Protein AF-A0A966WGZ2-F1 (afdb_monomer)

Nearest PDB structures (foldseek):
  5lph-assembly1_A  TM=3.372E-01  e=5.698E+00  Homo sapiens

Foldseek 3Di:
DDDDDDDDDDDDPPPPPPPPVPDDDDDDDDDDLQDDDVVVVPQSLCSLCVLQVHHSVLSVVLQVQQDFDDPVPGDDPVSVVSSLVSNCVRCVVVVDDSVSSCVSVVVRD

pLDDT: mean 83.46, std 15.21, range [41.69, 97.5]

Secondary structure (DSSP, 8-state):
--------------------TT--PPP-------PPPGGGTT--HHHHHHHHTS-HHHHHHHHTT--PPPTTT---HHHHHHHHHHHHHHHGGGT--HHHHHHHHHH--

Mean predicted aligned error: 11.98 Å

Structure (mmCIF, N/CA/C/O backbone):
data_AF-A0A966WGZ2-F1
#
_entry.id   AF-A0A966WGZ2-F1
#
loop_
_atom_site.group_PDB
_atom_site.id
_atom_site.type_symbol
_atom_site.label_atom_id
_atom_site.label_alt_id
_atom_site.label_comp_id
_atom_site.label_asym_id
_atom_site.label_entity_id
_atom_site.label_seq_id
_atom_site.pdbx_PDB_ins_code
_atom_site.Cartn_x
_atom_site.Cartn_y
_atom_site.Cartn_z
_atom_site.occupancy
_atom_site.B_iso_or_equiv
_atom_site.auth_seq_id
_atom_site.auth_comp_id
_atom_site.auth_asym_id
_atom_site.auth_atom_id
_atom_site.pdbx_PDB_model_num
ATOM 1 N N . MET A 1 1 ? -12.931 72.691 41.488 1.00 41.69 1 MET A N 1
ATOM 2 C CA . MET A 1 1 ? -11.694 71.889 41.362 1.00 41.69 1 MET A CA 1
ATOM 3 C C . MET A 1 1 ? -12.125 70.439 41.197 1.00 41.69 1 MET A C 1
ATOM 5 O O . MET A 1 1 ? -12.778 69.920 42.092 1.00 41.69 1 MET A O 1
ATOM 9 N N . ARG A 1 2 ? -11.978 69.874 39.991 1.00 41.69 2 ARG A N 1
ATOM 10 C CA . ARG A 1 2 ? -12.637 68.625 39.572 1.00 41.69 2 ARG A CA 1
ATOM 11 C C . ARG A 1 2 ? -11.801 67.392 39.929 1.00 41.69 2 ARG A C 1
ATOM 13 O O . ARG A 1 2 ? -10.604 67.348 39.677 1.00 41.69 2 ARG A O 1
ATOM 20 N N . LEU A 1 3 ? -12.517 66.439 40.511 1.00 46.66 3 LEU A N 1
ATOM 21 C CA . LEU A 1 3 ? -12.172 65.094 40.952 1.00 46.66 3 LEU A CA 1
ATOM 22 C C . LEU A 1 3 ? -11.734 64.201 39.775 1.00 46.66 3 LEU A C 1
ATOM 24 O O . LEU A 1 3 ? -12.468 64.125 38.795 1.00 46.66 3 LEU A O 1
ATOM 28 N N . PHE A 1 4 ? -10.617 63.479 39.895 1.00 45.31 4 PHE A N 1
ATOM 29 C CA . PHE A 1 4 ? -10.323 62.303 39.065 1.00 45.31 4 PHE A CA 1
ATOM 30 C C . PHE A 1 4 ? -9.585 61.251 39.902 1.00 45.31 4 PHE A C 1
ATOM 32 O O . PHE A 1 4 ? -8.370 61.293 40.059 1.00 45.31 4 PHE A O 1
ATOM 39 N N . PHE A 1 5 ? -10.352 60.316 40.465 1.00 49.81 5 PHE A N 1
ATOM 40 C CA . PHE A 1 5 ? -9.847 59.044 40.976 1.00 49.81 5 PHE A CA 1
ATOM 41 C C . PHE A 1 5 ? -9.956 58.026 39.836 1.00 49.81 5 PHE A C 1
ATOM 43 O O . PHE A 1 5 ? -11.053 57.575 39.511 1.00 49.81 5 PHE A O 1
ATOM 50 N N . THR A 1 6 ? -8.834 57.685 39.206 1.00 52.88 6 THR A N 1
ATOM 51 C CA . THR A 1 6 ? -8.778 56.629 38.188 1.00 52.88 6 THR A CA 1
ATOM 52 C C . THR A 1 6 ? -8.372 55.327 38.867 1.00 52.88 6 THR A C 1
ATOM 54 O O . THR A 1 6 ? -7.206 55.127 39.196 1.00 52.88 6 THR A O 1
ATOM 57 N N . VAL A 1 7 ? -9.342 54.444 39.105 1.00 52.94 7 VAL A N 1
ATOM 58 C CA . VAL A 1 7 ? -9.090 53.070 39.556 1.00 52.94 7 VAL A CA 1
ATOM 59 C C . VAL A 1 7 ? -8.767 52.219 38.328 1.00 52.94 7 VAL A C 1
ATOM 61 O O . VAL A 1 7 ? -9.614 52.000 37.466 1.00 52.94 7 VAL A O 1
ATOM 64 N N . MET A 1 8 ? -7.520 51.758 38.248 1.00 55.34 8 MET A N 1
ATOM 65 C CA . MET A 1 8 ? -7.039 50.816 37.241 1.00 55.34 8 MET A CA 1
ATOM 66 C C . MET A 1 8 ? -7.581 49.416 37.564 1.00 55.34 8 MET A C 1
ATOM 68 O O . MET A 1 8 ? -7.080 48.736 38.457 1.00 55.34 8 MET A O 1
ATOM 72 N N . PHE A 1 9 ? -8.635 48.997 36.862 1.00 52.81 9 PHE A N 1
ATOM 73 C CA . PHE A 1 9 ? -9.194 47.648 36.966 1.00 52.81 9 PHE A CA 1
ATOM 74 C C . PHE A 1 9 ? -8.305 46.669 36.182 1.00 52.81 9 PHE A C 1
ATOM 76 O O . PHE A 1 9 ? -8.340 46.618 34.953 1.00 52.81 9 PHE A O 1
ATOM 83 N N . LEU A 1 10 ? -7.478 45.904 36.896 1.00 54.41 10 LEU A N 1
ATOM 84 C CA . LEU A 1 10 ? -6.686 44.815 36.329 1.00 54.41 10 LEU A CA 1
ATOM 85 C C . LEU A 1 10 ? -7.613 43.605 36.110 1.00 54.41 10 LEU A C 1
ATOM 87 O O . LEU A 1 10 ? -7.942 42.885 37.051 1.00 54.41 10 LEU A O 1
ATOM 91 N N . ALA A 1 11 ? -8.079 43.396 34.879 1.00 57.47 11 ALA A N 1
ATOM 92 C CA . ALA A 1 11 ? -8.854 42.211 34.522 1.00 57.47 11 ALA A CA 1
ATOM 93 C C . ALA A 1 11 ? -7.922 40.990 34.433 1.00 57.47 11 ALA A C 1
ATOM 95 O O . ALA A 1 11 ? -7.269 40.757 33.416 1.00 57.47 11 ALA A O 1
ATOM 96 N N . ALA A 1 12 ? -7.848 40.206 35.508 1.00 58.94 12 ALA A N 1
ATOM 97 C CA . ALA A 1 12 ? -7.268 38.873 35.466 1.00 58.94 12 ALA A CA 1
ATOM 98 C C . ALA A 1 12 ? -8.199 37.962 34.647 1.00 58.94 12 ALA A C 1
ATOM 100 O O . ALA A 1 12 ? -9.216 37.481 35.146 1.00 58.94 12 ALA A O 1
ATOM 101 N N . PHE A 1 13 ? -7.868 37.730 33.376 1.00 58.03 13 PHE A N 1
ATOM 102 C CA . PHE A 1 13 ? -8.487 36.665 32.593 1.00 58.03 13 PHE A CA 1
ATOM 103 C C . PHE A 1 13 ? -8.024 35.320 33.160 1.00 58.03 13 PHE A C 1
ATOM 105 O O . PHE A 1 13 ? -6.980 34.792 32.785 1.00 58.03 13 PHE A O 1
ATOM 112 N N . SER A 1 14 ? -8.787 34.766 34.100 1.00 57.69 14 SER A N 1
ATOM 113 C CA . SER A 1 14 ? -8.632 33.372 34.500 1.00 57.69 14 SER A CA 1
ATOM 114 C C . SER A 1 14 ? -9.063 32.485 33.337 1.00 57.69 14 SER A C 1
ATOM 116 O O . SER A 1 14 ? -10.255 32.279 33.110 1.00 57.69 14 SER A O 1
ATOM 118 N N . THR A 1 15 ? -8.100 31.937 32.599 1.00 60.28 15 THR A N 1
ATOM 119 C CA . THR A 1 15 ? -8.326 30.821 31.682 1.00 60.28 15 THR A CA 1
ATOM 120 C C . THR A 1 15 ? -8.778 29.628 32.522 1.00 60.28 15 THR A C 1
ATOM 122 O O . THR A 1 15 ? -7.965 28.875 33.054 1.00 60.28 15 THR A O 1
ATOM 125 N N . HIS A 1 16 ? -10.089 29.471 32.707 1.00 58.66 16 HIS A N 1
ATOM 126 C CA . HIS A 1 16 ? -10.649 28.230 33.220 1.00 58.66 16 HIS A CA 1
ATOM 127 C C . HIS A 1 16 ? -10.339 27.147 32.187 1.00 58.66 16 HIS A C 1
ATOM 129 O O . HIS A 1 16 ? -11.033 27.010 31.178 1.00 58.66 16 HIS A O 1
ATOM 135 N N . ALA A 1 17 ? -9.271 26.385 32.425 1.00 61.25 17 ALA A N 1
ATOM 136 C CA . ALA A 1 17 ? -9.120 25.071 31.835 1.00 61.25 17 ALA A CA 1
ATOM 137 C C . ALA A 1 17 ? -10.404 24.309 32.176 1.00 61.25 17 ALA A C 1
ATOM 139 O O . ALA A 1 17 ? -10.666 24.031 33.346 1.00 61.25 17 ALA A O 1
ATOM 140 N N . GLN A 1 18 ? -11.257 24.077 31.177 1.00 61.09 18 GLN A N 1
ATOM 141 C CA . GLN A 1 18 ? -12.500 23.349 31.374 1.00 61.09 18 GLN A CA 1
ATOM 142 C C . GLN A 1 18 ? -12.165 21.979 31.957 1.00 61.09 18 GLN A C 1
ATOM 144 O O . GLN A 1 18 ? -11.647 21.098 31.268 1.00 61.09 18 GLN A O 1
ATOM 149 N N . ASN A 1 19 ? -12.434 21.828 33.250 1.00 61.03 19 ASN A N 1
ATOM 150 C CA . ASN A 1 19 ? -12.389 20.557 33.932 1.00 61.03 19 ASN A CA 1
ATOM 151 C C . ASN A 1 19 ? -13.446 19.681 33.252 1.00 61.03 19 ASN A C 1
ATOM 153 O O . ASN A 1 19 ? -14.641 19.934 33.398 1.00 61.03 19 ASN A O 1
ATOM 157 N N . ARG A 1 20 ? -13.024 18.709 32.432 1.00 66.69 20 ARG A N 1
ATOM 158 C CA . ARG A 1 20 ? -13.928 17.780 31.729 1.00 66.69 20 ARG A CA 1
ATOM 159 C C . ARG A 1 20 ? -14.504 16.742 32.708 1.00 66.69 20 ARG A C 1
ATOM 161 O O . ARG A 1 20 ? -14.453 15.537 32.455 1.00 66.69 20 ARG A O 1
ATOM 168 N N . SER A 1 21 ? -15.012 17.209 33.845 1.00 66.00 21 SER A N 1
ATOM 169 C CA . SER A 1 21 ? -15.707 16.429 34.863 1.00 66.00 21 SER A CA 1
ATOM 170 C C . SER A 1 21 ? -17.056 16.009 34.287 1.00 66.00 21 SER A C 1
ATOM 172 O O . SER A 1 21 ? -18.003 16.788 34.273 1.00 66.00 21 SER A O 1
ATOM 174 N N . GLY A 1 22 ? -17.114 14.803 33.728 1.00 71.94 22 GLY A N 1
ATOM 175 C CA . GLY A 1 22 ? -18.300 14.285 33.037 1.00 71.94 22 GLY A CA 1
ATOM 176 C C . GLY A 1 22 ? -17.992 13.310 31.900 1.00 71.94 22 GLY A C 1
ATOM 177 O O . GLY A 1 22 ? -18.909 12.718 31.342 1.00 71.94 22 GLY A O 1
ATOM 178 N N . LEU A 1 23 ? -16.717 13.109 31.547 1.00 79.00 23 LEU A N 1
ATOM 179 C CA . LEU A 1 23 ? -16.336 12.086 30.574 1.00 79.00 23 LEU A CA 1
ATOM 180 C C . LEU A 1 23 ? -16.337 10.693 31.214 1.00 79.00 23 LEU A C 1
ATOM 182 O O . LEU A 1 23 ? -15.378 10.304 31.883 1.00 79.00 23 LEU A O 1
ATOM 186 N N . THR A 1 24 ? -17.390 9.921 30.958 1.00 84.25 24 THR A N 1
ATOM 187 C CA . THR A 1 24 ? -17.417 8.486 31.256 1.00 84.25 24 THR A CA 1
ATOM 188 C C . THR A 1 24 ? -16.502 7.752 30.280 1.00 84.25 24 THR A C 1
ATOM 190 O O . THR A 1 24 ? -16.750 7.725 29.075 1.00 84.25 24 THR A O 1
ATOM 193 N N . ARG A 1 25 ? -15.422 7.155 30.790 1.00 85.69 25 ARG A N 1
ATOM 194 C CA . ARG A 1 25 ? -14.537 6.292 29.998 1.00 85.69 25 ARG A CA 1
ATOM 195 C C . ARG A 1 25 ? -15.088 4.872 30.011 1.00 85.69 25 ARG A C 1
ATOM 197 O O . ARG A 1 25 ? -15.196 4.272 31.075 1.00 85.69 25 ARG A O 1
ATOM 204 N N . ILE A 1 26 ? -15.413 4.347 28.836 1.00 90.25 26 ILE A N 1
ATOM 205 C CA . ILE A 1 26 ? -15.864 2.964 28.658 1.00 90.25 26 ILE A CA 1
ATOM 206 C C . ILE A 1 26 ? -14.673 2.152 28.133 1.00 90.25 26 ILE A C 1
ATOM 208 O O . ILE A 1 26 ? -14.067 2.571 27.143 1.00 90.25 26 ILE A O 1
ATOM 212 N N . PRO A 1 27 ? -14.298 1.026 28.767 1.00 88.94 27 PRO A N 1
ATOM 213 C CA . PRO A 1 27 ? -13.280 0.145 28.216 1.00 88.94 27 PRO A CA 1
ATOM 214 C C . PRO A 1 27 ? -13.806 -0.498 26.928 1.00 88.94 27 PRO A C 1
ATOM 216 O O . PRO A 1 27 ? -14.834 -1.171 26.935 1.00 88.94 27 PRO A O 1
ATOM 219 N N . VAL A 1 28 ? -13.095 -0.281 25.822 1.00 89.00 28 VAL A N 1
ATOM 220 C CA . VAL A 1 28 ? -13.375 -0.909 24.526 1.00 89.00 28 VAL A CA 1
ATOM 221 C C . VAL A 1 28 ? -12.225 -1.853 24.208 1.00 89.00 28 VAL A C 1
ATOM 223 O O . VAL A 1 28 ? -11.066 -1.439 24.210 1.00 89.00 28 VAL A O 1
ATOM 226 N N . VAL A 1 29 ? -12.549 -3.118 23.943 1.00 88.38 29 VAL A N 1
ATOM 227 C CA . VAL A 1 29 ? -11.597 -4.116 23.447 1.00 88.38 29 VAL A CA 1
ATOM 228 C C . VAL A 1 29 ? -11.844 -4.282 21.955 1.00 88.38 29 VAL A C 1
ATOM 230 O O . VAL A 1 29 ? -12.946 -4.643 21.549 1.00 88.38 29 VAL A O 1
ATOM 233 N N . PHE A 1 30 ? -10.821 -4.018 21.148 1.00 82.31 30 PHE A N 1
ATOM 234 C CA . PHE A 1 30 ? -10.815 -4.378 19.735 1.00 82.31 30 PHE A CA 1
ATOM 235 C C . PHE A 1 30 ? -10.163 -5.755 19.602 1.00 82.31 30 PHE A C 1
ATOM 237 O O . PHE A 1 30 ? -9.066 -5.971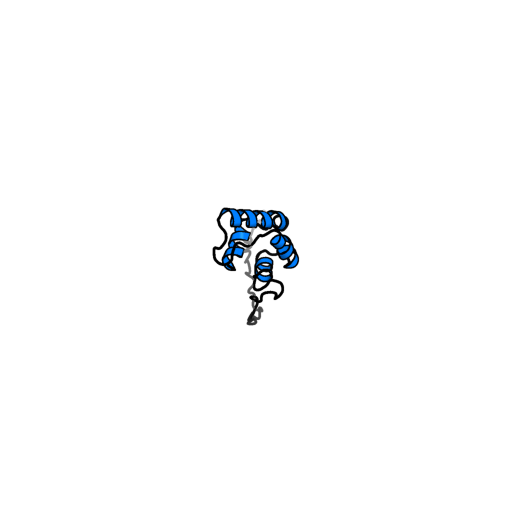 20.117 1.00 82.31 30 PHE A O 1
ATOM 244 N N . SER A 1 31 ? -10.839 -6.687 18.940 1.00 82.56 31 SER A N 1
ATOM 245 C CA . SER A 1 31 ? -10.301 -7.996 18.570 1.00 82.56 31 SER A CA 1
ATOM 246 C C . SER A 1 31 ? -10.423 -8.188 17.057 1.00 82.56 31 SER A C 1
ATOM 248 O O . SER A 1 31 ? -11.315 -7.616 16.430 1.00 82.56 31 SER A O 1
ATOM 250 N N . GLY A 1 32 ? -9.513 -8.971 16.471 1.00 78.62 32 GLY A N 1
ATOM 251 C CA . GLY A 1 32 ? -9.433 -9.160 15.019 1.00 78.62 32 GLY A CA 1
ATOM 252 C C . GLY A 1 32 ? -8.693 -8.026 14.305 1.00 78.62 32 GLY A C 1
ATOM 253 O O . GLY A 1 32 ? -7.808 -7.397 14.884 1.00 78.62 32 GLY A O 1
ATOM 254 N N . GLY A 1 33 ? -9.036 -7.780 13.040 1.00 77.81 33 GLY A N 1
ATOM 255 C CA . GLY A 1 33 ? -8.412 -6.752 12.199 1.00 77.81 33 GLY A CA 1
ATOM 256 C C . GLY A 1 33 ? -7.137 -7.217 11.494 1.00 77.81 33 GLY A C 1
ATOM 257 O O . GLY A 1 33 ? -6.400 -6.397 10.950 1.00 77.81 33 GLY A O 1
ATOM 258 N N . HIS A 1 34 ? -6.879 -8.524 11.509 1.00 81.94 34 HIS A N 1
ATOM 259 C CA . HIS A 1 34 ? -5.755 -9.178 10.833 1.00 81.94 34 HIS A CA 1
ATOM 260 C C . HIS A 1 34 ? -6.229 -10.229 9.823 1.00 81.94 34 HIS A C 1
ATOM 262 O O . HIS A 1 34 ? -5.440 -11.027 9.318 1.00 81.94 34 HIS A O 1
ATOM 268 N N . GLU A 1 35 ? -7.528 -10.256 9.538 1.00 87.50 35 GLU A N 1
ATOM 269 C CA . GLU A 1 35 ? -8.120 -11.185 8.598 1.00 87.50 35 GLU A CA 1
ATOM 270 C C . GLU A 1 35 ? -7.676 -10.834 7.175 1.00 87.50 35 GLU A C 1
ATOM 272 O O . GLU A 1 35 ? -7.631 -9.671 6.764 1.00 87.50 35 GLU A O 1
ATOM 277 N N . THR A 1 36 ? -7.351 -11.867 6.406 1.00 89.19 36 THR A N 1
ATOM 278 C CA . THR A 1 36 ? -7.120 -11.738 4.969 1.00 89.19 36 THR A CA 1
ATOM 279 C C . THR A 1 36 ? -8.368 -12.170 4.217 1.00 89.19 36 THR A C 1
ATOM 281 O O . THR A 1 36 ? -9.191 -12.940 4.7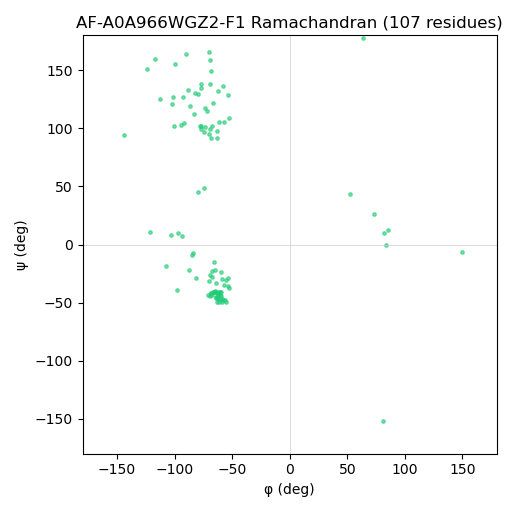17 1.00 89.19 36 THR A O 1
ATOM 284 N N . ASP A 1 37 ? -8.525 -11.657 3.003 1.00 89.06 37 ASP A N 1
ATOM 285 C CA . ASP A 1 37 ? -9.588 -12.109 2.119 1.00 89.06 37 ASP A CA 1
ATOM 286 C C . ASP A 1 37 ? -9.159 -13.429 1.454 1.00 89.06 37 ASP A C 1
ATOM 288 O O . ASP A 1 37 ? -8.072 -13.480 0.865 1.00 89.06 37 ASP A O 1
ATOM 292 N N . PRO A 1 38 ? -9.988 -14.489 1.477 1.00 90.81 38 PRO A N 1
ATOM 293 C CA . PRO A 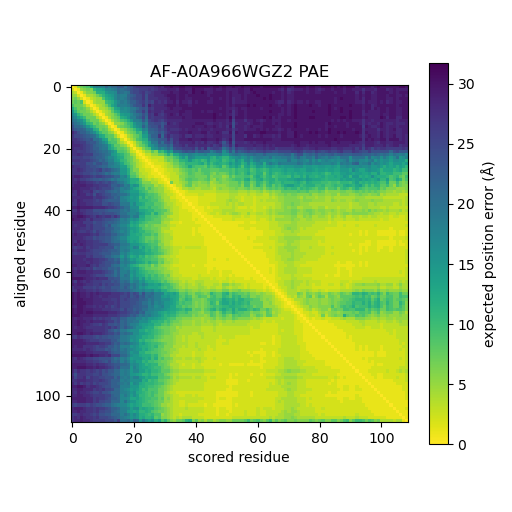1 38 ? -9.678 -15.743 0.791 1.00 90.81 38 PRO A CA 1
ATOM 294 C C . PRO A 1 38 ? -9.340 -15.565 -0.697 1.00 90.81 38 PRO A C 1
ATOM 296 O O . PRO A 1 38 ? -8.538 -16.323 -1.240 1.00 90.81 38 PRO A O 1
ATOM 299 N N . ARG A 1 39 ? -9.899 -14.535 -1.351 1.00 91.31 39 ARG A N 1
ATOM 300 C CA . ARG A 1 39 ? -9.623 -14.187 -2.757 1.00 91.31 39 ARG A CA 1
ATOM 301 C C . ARG A 1 39 ? -8.182 -13.747 -2.998 1.00 91.31 39 ARG A C 1
ATOM 303 O O . ARG A 1 39 ? -7.706 -13.803 -4.126 1.00 91.31 39 ARG A O 1
ATOM 310 N N . ASP A 1 40 ? -7.500 -13.291 -1.953 1.00 89.31 40 ASP A N 1
ATOM 311 C CA . ASP A 1 40 ? -6.125 -12.814 -2.025 1.00 89.31 40 ASP A CA 1
ATOM 312 C C . ASP A 1 40 ? -5.109 -13.929 -1.707 1.00 89.31 40 ASP A C 1
ATOM 314 O O . ASP A 1 40 ? -3.911 -1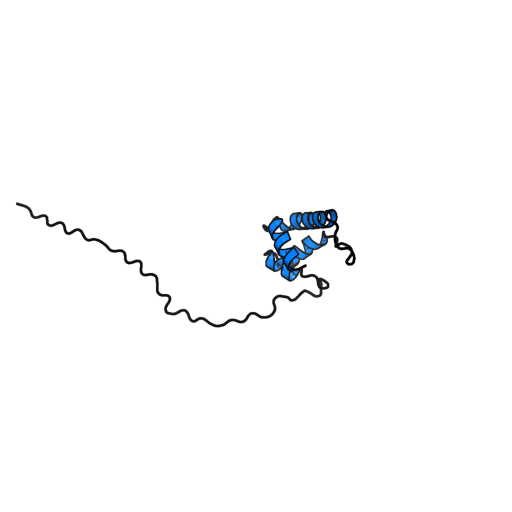3.660 -1.643 1.00 89.31 40 ASP A O 1
ATOM 318 N N . HIS A 1 41 ? -5.560 -15.184 -1.554 1.00 86.94 41 HIS A N 1
ATOM 319 C CA . HIS A 1 41 ? -4.717 -16.377 -1.382 1.00 86.94 41 HIS A CA 1
ATOM 320 C C . HIS A 1 41 ? -3.687 -16.243 -0.245 1.00 86.94 41 HIS A C 1
ATOM 322 O O . HIS A 1 41 ? -2.517 -16.585 -0.397 1.00 86.94 41 HIS A O 1
ATOM 328 N N . GLY A 1 42 ? -4.122 -15.695 0.894 1.00 85.75 42 GLY A 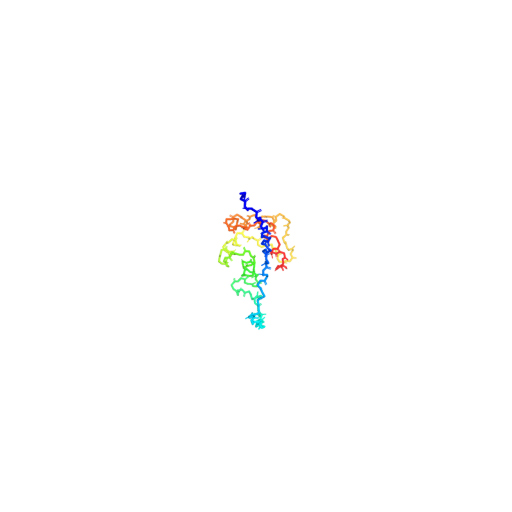N 1
ATOM 329 C CA . GLY A 1 42 ? -3.273 -15.459 2.066 1.00 85.75 42 GLY A CA 1
ATOM 330 C C . GLY A 1 42 ? -2.460 -14.164 2.012 1.00 85.75 42 GLY A C 1
ATOM 331 O O . GLY A 1 42 ? -1.756 -13.845 2.966 1.00 85.75 42 GLY A O 1
ATOM 332 N N . ARG A 1 43 ? -2.561 -13.374 0.935 1.00 86.44 43 ARG A N 1
ATOM 333 C CA . ARG A 1 43 ? -1.887 -12.075 0.847 1.00 86.44 43 ARG A CA 1
ATOM 334 C C . ARG A 1 43 ? -2.641 -11.011 1.664 1.00 86.44 43 ARG A C 1
ATOM 336 O O . ARG A 1 43 ? -3.865 -10.914 1.553 1.00 86.44 43 ARG A O 1
ATOM 343 N N . PRO A 1 44 ? -1.941 -10.136 2.409 1.00 91.44 44 PRO A N 1
ATOM 344 C CA . PRO A 1 44 ? -2.550 -9.142 3.300 1.00 91.44 44 PRO A CA 1
ATOM 345 C C . PRO A 1 44 ? -3.068 -7.889 2.563 1.00 91.44 44 PRO A C 1
ATOM 347 O O . PRO A 1 44 ? -2.839 -6.759 2.982 1.00 91.44 44 PRO A O 1
ATOM 350 N N . VAL A 1 45 ? -3.775 -8.066 1.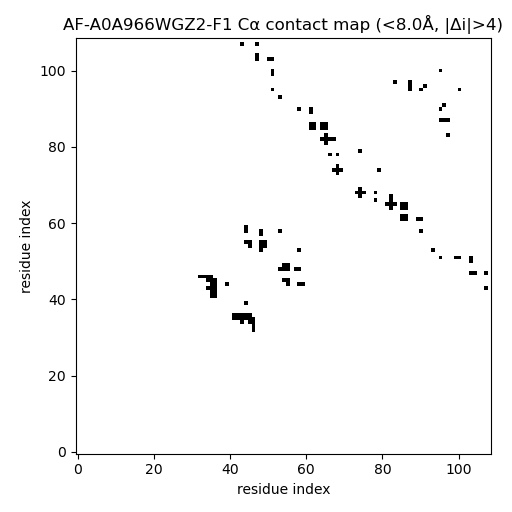442 1.00 93.06 45 VAL A N 1
ATOM 351 C CA . VAL A 1 45 ? -4.277 -6.978 0.575 1.00 93.06 45 VAL A CA 1
ATOM 352 C C . VAL A 1 45 ? -5.195 -6.024 1.339 1.00 93.06 45 VAL A C 1
ATOM 354 O O . VAL A 1 45 ? -4.987 -4.816 1.280 1.00 93.06 45 VAL A O 1
ATOM 357 N N . VAL A 1 46 ? -6.184 -6.548 2.072 1.00 94.12 46 VAL A N 1
ATOM 358 C CA . VAL A 1 46 ? -7.130 -5.735 2.863 1.00 94.12 46 VAL A CA 1
ATOM 359 C C . VAL A 1 46 ? -6.406 -4.932 3.948 1.00 94.12 46 VAL A C 1
ATOM 361 O O . VAL A 1 46 ? -6.699 -3.753 4.139 1.00 94.12 46 VAL A O 1
ATOM 364 N N . LEU A 1 47 ? -5.420 -5.543 4.609 1.00 94.00 47 LEU A N 1
ATOM 365 C CA . LEU A 1 47 ? -4.662 -4.919 5.694 1.00 94.00 47 LEU A CA 1
ATOM 366 C C . LEU A 1 47 ? -3.755 -3.796 5.182 1.00 94.00 47 LEU A C 1
ATOM 368 O O . LEU A 1 47 ? -3.732 -2.699 5.745 1.00 94.00 47 LEU A O 1
ATOM 372 N N . ILE A 1 48 ? -3.054 -4.043 4.071 1.00 94.75 48 ILE A N 1
ATOM 373 C CA . ILE A 1 48 ? -2.225 -3.032 3.412 1.00 94.75 48 ILE A CA 1
ATOM 374 C C . ILE A 1 48 ? -3.103 -1.888 2.894 1.00 94.75 48 ILE A C 1
ATOM 376 O O . ILE A 1 48 ? -2.778 -0.727 3.127 1.00 94.75 48 ILE A O 1
ATOM 380 N N . ALA A 1 49 ? -4.233 -2.187 2.245 1.00 95.44 49 ALA A N 1
ATOM 381 C CA . ALA A 1 49 ? -5.153 -1.169 1.741 1.00 95.44 49 ALA A CA 1
ATOM 382 C C . ALA A 1 49 ? -5.661 -0.249 2.865 1.00 95.44 49 ALA A C 1
ATOM 384 O O . ALA A 1 49 ? -5.554 0.974 2.752 1.00 95.44 49 ALA A O 1
ATOM 385 N N . GLY A 1 50 ? -6.112 -0.832 3.983 1.00 94.38 50 GLY A N 1
ATOM 386 C CA . GLY A 1 50 ? -6.547 -0.083 5.163 1.00 94.38 50 GLY A CA 1
ATOM 387 C C . GLY A 1 50 ? -5.435 0.788 5.754 1.00 94.38 50 GLY A C 1
ATOM 388 O O . GLY A 1 50 ? -5.654 1.966 6.031 1.00 94.38 50 GLY A O 1
ATOM 389 N N . ALA A 1 51 ? -4.215 0.258 5.868 1.00 94.69 51 ALA A N 1
ATOM 390 C CA . ALA A 1 51 ? -3.063 1.011 6.365 1.00 94.69 51 ALA A CA 1
ATOM 391 C C . ALA A 1 51 ? -2.606 2.139 5.416 1.00 94.69 51 ALA A C 1
ATOM 393 O O . ALA A 1 51 ? -2.048 3.144 5.870 1.00 94.69 51 ALA A O 1
ATOM 394 N N . LEU A 1 52 ? -2.842 1.996 4.111 1.00 96.38 52 LEU A N 1
ATOM 395 C CA . LEU A 1 52 ? -2.590 3.028 3.101 1.00 96.38 52 LEU A CA 1
ATOM 396 C C . LEU A 1 52 ? -3.747 4.028 2.948 1.00 96.38 52 LEU A C 1
ATOM 398 O O . LEU A 1 52 ? -3.572 5.034 2.266 1.00 96.38 52 LEU A O 1
ATOM 402 N N . GLY A 1 53 ? -4.902 3.783 3.573 1.00 95.75 53 GLY A N 1
ATOM 403 C CA . GLY A 1 53 ? -6.076 4.652 3.469 1.00 95.75 53 GLY A CA 1
ATOM 404 C C . GLY A 1 53 ? -6.802 4.567 2.121 1.00 95.75 53 GLY A C 1
ATOM 405 O O . GLY A 1 53 ? -7.455 5.526 1.718 1.00 95.75 53 GLY A O 1
ATOM 406 N N . VAL A 1 54 ? -6.695 3.437 1.414 1.00 97.12 54 VAL A N 1
ATOM 407 C CA . VAL A 1 54 ? -7.392 3.178 0.140 1.00 97.12 54 VAL A CA 1
ATOM 408 C C . VAL A 1 54 ? -8.353 1.998 0.280 1.00 97.12 54 VAL A C 1
ATOM 410 O O . VAL A 1 54 ? -8.201 1.169 1.176 1.00 97.12 54 VAL A O 1
ATOM 413 N N . SER A 1 55 ? -9.347 1.884 -0.609 1.00 95.81 55 SER A N 1
ATOM 414 C CA . SER A 1 55 ? -10.214 0.701 -0.597 1.00 95.81 55 SER A CA 1
ATOM 415 C C . SER A 1 55 ? -9.442 -0.559 -1.024 1.00 95.81 55 SER A C 1
ATOM 41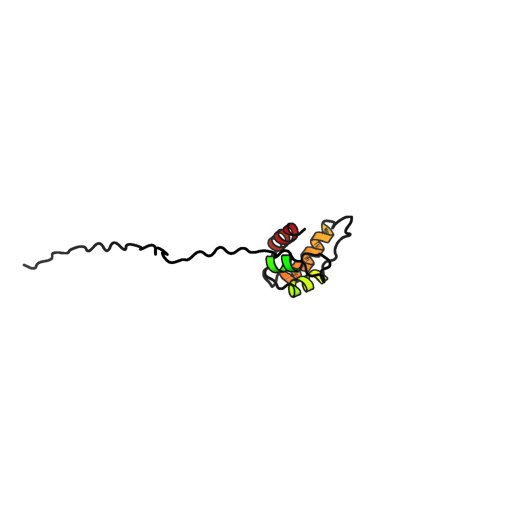7 O O . SER A 1 55 ? -8.530 -0.468 -1.860 1.00 95.81 55 SER A O 1
ATOM 419 N N . PRO A 1 56 ? -9.812 -1.750 -0.512 1.00 95.19 56 PRO A N 1
ATOM 420 C CA . PRO A 1 56 ? -9.214 -3.013 -0.940 1.00 95.19 56 PRO A CA 1
ATOM 421 C C . PRO A 1 56 ? -9.265 -3.221 -2.455 1.00 95.19 56 PRO A C 1
ATOM 423 O O . PRO A 1 56 ? -8.324 -3.740 -3.039 1.00 95.19 56 PRO A O 1
ATOM 426 N N . GLU A 1 57 ? -10.330 -2.775 -3.114 1.00 95.69 57 GLU A N 1
ATOM 427 C CA . GLU A 1 57 ? -10.549 -2.901 -4.554 1.00 95.69 57 GLU A CA 1
ATOM 428 C C . GLU A 1 57 ? -9.561 -2.042 -5.347 1.00 95.69 57 GLU A C 1
ATOM 430 O O . GLU A 1 57 ? -9.000 -2.516 -6.333 1.00 95.69 57 GLU A O 1
ATOM 435 N N . VAL A 1 58 ? -9.293 -0.814 -4.887 1.00 96.12 58 VAL A N 1
ATOM 436 C CA . VAL A 1 58 ? -8.282 0.073 -5.484 1.00 96.12 58 VAL A CA 1
ATOM 437 C C . VAL A 1 58 ? -6.890 -0.531 -5.333 1.00 96.12 58 VAL A C 1
ATOM 439 O O . VAL A 1 58 ? -6.127 -0.574 -6.299 1.00 96.12 58 VAL A O 1
ATOM 442 N N . PHE A 1 59 ? -6.557 -1.028 -4.139 1.00 95.56 59 PHE A N 1
ATOM 443 C CA . PHE A 1 59 ? -5.260 -1.659 -3.915 1.00 95.56 59 PHE A CA 1
ATOM 444 C C . PHE A 1 59 ? -5.114 -2.949 -4.727 1.00 95.56 59 PHE A C 1
ATOM 446 O O . PHE A 1 59 ? -4.066 -3.182 -5.320 1.00 95.56 59 PHE A O 1
ATOM 453 N N . ARG A 1 60 ? -6.168 -3.765 -4.818 1.00 94.62 60 ARG A N 1
ATOM 454 C CA . ARG A 1 60 ? -6.182 -5.006 -5.599 1.00 94.62 60 ARG A CA 1
ATOM 455 C C . ARG A 1 60 ? -6.008 -4.736 -7.090 1.00 94.62 60 ARG A C 1
ATOM 457 O O . ARG A 1 60 ? -5.254 -5.459 -7.731 1.00 94.62 60 ARG A O 1
ATOM 464 N N . ASP A 1 61 ? -6.640 -3.693 -7.627 1.00 94.38 61 ASP A N 1
ATOM 465 C CA . ASP A 1 61 ? -6.425 -3.261 -9.013 1.00 94.38 61 ASP A CA 1
ATOM 466 C C . ASP A 1 61 ? -4.974 -2.823 -9.254 1.00 94.38 61 ASP A C 1
ATOM 468 O O . ASP A 1 61 ? -4.336 -3.298 -10.191 1.00 94.38 61 ASP A O 1
ATOM 472 N N . ALA A 1 62 ? -4.408 -2.007 -8.358 1.00 93.88 62 ALA A N 1
ATOM 473 C CA . ALA A 1 62 ? -2.996 -1.632 -8.424 1.00 93.88 62 ALA A CA 1
ATOM 474 C C . ALA A 1 62 ? -2.071 -2.859 -8.347 1.00 93.88 62 ALA A C 1
ATOM 476 O O . ALA A 1 62 ? -1.094 -2.958 -9.092 1.00 93.88 62 ALA A O 1
ATOM 477 N N . PHE A 1 63 ? -2.405 -3.823 -7.487 1.00 90.88 63 PHE A N 1
ATOM 478 C CA . PHE A 1 63 ? -1.616 -5.031 -7.285 1.00 90.88 63 PHE A CA 1
ATOM 479 C C . PHE A 1 63 ? -1.614 -5.960 -8.504 1.00 90.88 63 PHE A C 1
ATOM 481 O O . PHE A 1 63 ? -0.671 -6.722 -8.672 1.00 90.88 63 PHE A O 1
ATOM 488 N N . ARG A 1 64 ? -2.600 -5.888 -9.409 1.00 89.94 64 ARG A N 1
ATOM 489 C CA . ARG A 1 64 ? -2.591 -6.693 -10.648 1.00 89.94 64 ARG A CA 1
ATOM 490 C C . ARG A 1 64 ? -1.375 -6.424 -11.539 1.00 89.94 64 ARG A C 1
ATOM 492 O O . ARG A 1 64 ? -1.024 -7.284 -12.335 1.00 89.94 64 ARG A O 1
ATOM 499 N N . GLY A 1 65 ? -0.750 -5.249 -11.422 1.00 85.00 65 GLY A N 1
ATOM 500 C CA . GLY A 1 65 ? 0.479 -4.911 -12.149 1.00 85.00 65 GLY A CA 1
ATOM 501 C C . GLY A 1 65 ? 1.768 -5.401 -11.480 1.00 85.00 65 GLY A C 1
ATOM 502 O O . GLY A 1 65 ? 2.841 -5.268 -12.065 1.00 85.00 65 GLY A O 1
ATOM 503 N N . VAL A 1 66 ? 1.681 -5.937 -10.260 1.00 89.50 66 VAL A N 1
ATOM 504 C CA . VAL A 1 66 ? 2.816 -6.515 -9.537 1.00 89.50 66 VAL A CA 1
ATOM 505 C C . VAL A 1 66 ? 3.021 -7.940 -10.024 1.00 89.50 66 VAL A C 1
ATOM 507 O O . VAL A 1 66 ? 2.089 -8.739 -10.020 1.00 89.50 66 VAL A O 1
ATOM 510 N N . HIS A 1 67 ? 4.259 -8.268 -10.375 1.00 85.62 67 HIS A N 1
ATOM 511 C CA . HIS A 1 67 ? 4.678 -9.631 -10.666 1.00 85.62 67 HIS A CA 1
ATOM 512 C C . HIS A 1 67 ? 5.403 -10.166 -9.431 1.00 85.62 67 HIS A C 1
ATOM 514 O O . HIS A 1 67 ? 6.543 -9.761 -9.175 1.00 85.62 67 HIS A O 1
ATOM 520 N N . PRO A 1 68 ? 4.751 -11.009 -8.608 1.00 74.50 68 PRO A N 1
ATOM 521 C CA . PRO A 1 68 ? 5.396 -11.591 -7.445 1.00 74.50 68 PRO A CA 1
ATOM 522 C C . PRO A 1 68 ? 6.630 -12.360 -7.897 1.00 74.50 68 PRO A C 1
ATOM 524 O O . PRO A 1 68 ? 6.593 -13.078 -8.896 1.00 74.50 68 PRO A O 1
ATOM 527 N N . ALA A 1 69 ? 7.723 -12.192 -7.166 1.00 78.56 69 ALA A N 1
ATOM 528 C CA . ALA A 1 69 ? 8.890 -13.015 -7.402 1.00 78.56 69 ALA A CA 1
ATOM 529 C C . ALA A 1 69 ? 8.637 -14.454 -6.957 1.00 78.56 69 ALA A C 1
ATOM 531 O O . ALA A 1 69 ? 7.680 -14.733 -6.229 1.00 78.56 69 ALA A O 1
ATOM 532 N N . ASP A 1 70 ? 9.525 -15.342 -7.393 1.00 78.31 70 ASP A N 1
ATOM 533 C CA . ASP A 1 70 ? 9.478 -16.745 -7.012 1.00 78.31 70 ASP A CA 1
ATOM 534 C C . ASP A 1 70 ? 9.448 -16.881 -5.472 1.00 78.31 70 ASP A C 1
ATOM 536 O O . ASP A 1 70 ? 10.288 -16.261 -4.802 1.00 78.31 70 ASP A O 1
ATOM 540 N N . PRO A 1 71 ? 8.491 -17.640 -4.901 1.00 73.88 71 PRO A N 1
ATOM 541 C CA . PRO A 1 71 ? 8.364 -17.816 -3.457 1.00 73.88 71 PRO A CA 1
ATOM 542 C C . PRO A 1 71 ? 9.634 -18.340 -2.779 1.00 73.88 71 PRO A C 1
ATOM 544 O O . PRO A 1 71 ? 9.873 -18.001 -1.624 1.00 73.88 71 PRO A O 1
ATOM 547 N N . GLU A 1 72 ? 10.452 -19.136 -3.475 1.00 81.94 72 GLU A N 1
ATOM 548 C CA . GLU A 1 72 ? 11.656 -19.752 -2.908 1.00 81.94 72 GLU A CA 1
ATOM 549 C C . GLU A 1 72 ? 12.855 -18.796 -2.878 1.00 81.94 72 GLU A C 1
ATOM 551 O O . GLU A 1 72 ? 13.712 -18.902 -2.000 1.00 81.94 72 GLU A O 1
ATOM 556 N N . ARG A 1 73 ? 12.921 -17.839 -3.815 1.00 83.50 73 ARG A N 1
ATOM 557 C CA . ARG A 1 73 ? 14.070 -16.921 -3.958 1.00 83.50 73 ARG A CA 1
ATOM 558 C C . ARG A 1 73 ? 13.788 -15.487 -3.510 1.00 83.50 73 ARG A C 1
ATOM 560 O O . ARG A 1 73 ? 14.723 -14.720 -3.288 1.00 83.50 73 ARG A O 1
ATOM 567 N N . GLY A 1 74 ? 12.514 -15.104 -3.415 1.00 80.88 74 GLY A N 1
ATOM 568 C CA . GLY A 1 74 ? 12.093 -13.719 -3.217 1.00 80.88 74 GLY A CA 1
ATOM 569 C C . GLY A 1 74 ? 12.472 -12.787 -4.385 1.00 80.88 74 GLY A C 1
ATOM 570 O O . GLY A 1 74 ? 13.080 -13.206 -5.373 1.00 80.88 74 GLY A O 1
ATOM 571 N N . PRO A 1 75 ? 12.086 -11.498 -4.329 1.00 82.88 75 PRO A N 1
ATOM 572 C CA . PRO A 1 75 ? 12.387 -10.556 -5.400 1.00 82.88 75 PRO A CA 1
ATOM 573 C C . PRO A 1 75 ? 13.835 -10.096 -5.355 1.00 82.88 75 PRO A C 1
ATOM 575 O O . PRO A 1 75 ? 14.323 -9.664 -4.308 1.00 82.88 75 PRO A O 1
ATOM 578 N N . VAL A 1 76 ? 14.490 -10.084 -6.518 1.00 89.75 76 VAL A N 1
ATOM 579 C CA . VAL A 1 76 ? 15.742 -9.331 -6.666 1.00 89.75 76 VAL A CA 1
ATOM 580 C C . VAL A 1 76 ? 15.451 -7.823 -6.607 1.00 89.75 76 VAL A C 1
ATOM 582 O O . VAL A 1 76 ? 14.318 -7.406 -6.877 1.00 89.75 76 VAL A O 1
ATOM 585 N N . PRO A 1 77 ? 16.442 -6.964 -6.299 1.00 90.00 77 PRO A N 1
ATOM 586 C CA . PRO A 1 77 ? 16.208 -5.526 -6.132 1.00 90.00 77 PRO A CA 1
ATOM 587 C C . PRO A 1 77 ? 15.493 -4.859 -7.316 1.00 90.00 77 PRO A C 1
ATOM 589 O O . PRO A 1 77 ? 14.614 -4.023 -7.116 1.00 90.00 77 PRO A O 1
ATOM 592 N N . ALA A 1 78 ? 15.811 -5.270 -8.548 1.00 90.31 78 ALA A N 1
ATOM 593 C CA . ALA A 1 78 ? 15.161 -4.756 -9.753 1.00 90.31 78 ALA A CA 1
ATOM 594 C C . ALA A 1 78 ? 13.666 -5.124 -9.833 1.00 90.31 78 ALA A C 1
ATOM 596 O O . ALA A 1 78 ? 12.847 -4.279 -10.188 1.00 90.31 78 ALA A O 1
ATOM 597 N N . GLU A 1 79 ? 13.291 -6.349 -9.452 1.00 90.88 79 GLU A N 1
ATOM 598 C CA . GLU A 1 79 ? 11.890 -6.798 -9.419 1.00 90.88 79 GLU A CA 1
ATOM 599 C C . GLU A 1 79 ? 11.104 -6.055 -8.341 1.00 90.88 79 GLU A C 1
ATOM 601 O O . GLU A 1 79 ? 9.991 -5.591 -8.582 1.00 90.88 79 GLU A O 1
ATOM 606 N N . ALA A 1 80 ? 11.704 -5.887 -7.158 1.00 89.75 80 ALA A N 1
ATOM 607 C CA . ALA A 1 80 ? 11.099 -5.117 -6.077 1.00 89.75 80 ALA A CA 1
ATOM 608 C C . ALA A 1 80 ? 10.835 -3.666 -6.511 1.00 89.75 80 ALA A C 1
ATOM 610 O O . ALA A 1 80 ? 9.739 -3.146 -6.292 1.00 89.75 80 ALA A O 1
ATOM 611 N N . GLN A 1 81 ? 11.803 -3.038 -7.184 1.00 92.38 81 GLN A N 1
ATOM 612 C CA . GLN A 1 81 ? 11.669 -1.673 -7.684 1.00 92.38 81 GLN A CA 1
ATOM 613 C C . GLN A 1 81 ? 10.619 -1.558 -8.797 1.00 92.38 81 GLN A C 1
ATOM 615 O O . GLN A 1 81 ? 9.829 -0.613 -8.789 1.00 92.38 81 GLN A O 1
ATOM 620 N N . ALA A 1 82 ? 10.563 -2.519 -9.723 1.00 92.81 82 ALA A N 1
ATOM 621 C CA . ALA A 1 82 ? 9.560 -2.543 -10.787 1.00 92.81 82 ALA A CA 1
ATOM 622 C C . ALA A 1 82 ? 8.137 -2.691 -10.224 1.00 92.81 82 ALA A C 1
ATOM 624 O O . ALA A 1 82 ? 7.237 -1.927 -10.576 1.00 92.81 82 ALA A O 1
ATOM 625 N N . ASN A 1 83 ? 7.947 -3.616 -9.283 1.00 92.56 83 ASN A N 1
ATOM 626 C CA . ASN A 1 83 ? 6.665 -3.840 -8.616 1.00 92.56 83 ASN A CA 1
ATOM 627 C C . ASN A 1 83 ? 6.203 -2.612 -7.827 1.00 92.56 83 ASN A C 1
ATOM 629 O O . ASN A 1 83 ? 5.042 -2.208 -7.891 1.00 92.56 83 ASN A O 1
ATOM 633 N N . LYS A 1 84 ? 7.131 -1.972 -7.118 1.00 93.12 84 LYS A N 1
ATOM 634 C CA . LYS A 1 84 ? 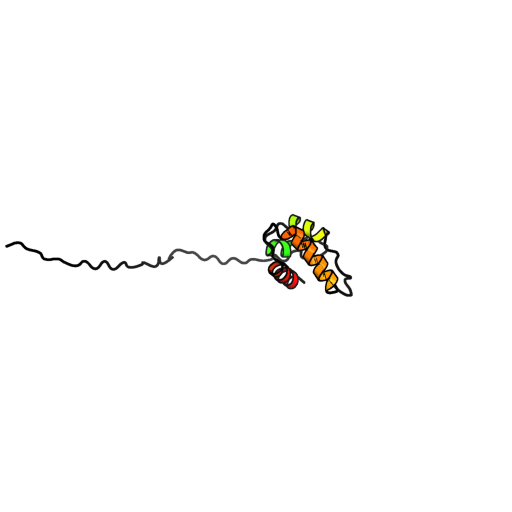6.883 -0.714 -6.420 1.00 93.12 84 LYS A CA 1
ATOM 635 C C . LYS A 1 84 ? 6.465 0.402 -7.377 1.00 93.12 84 LYS A C 1
ATOM 637 O O . LYS A 1 84 ? 5.487 1.096 -7.105 1.00 93.12 84 LYS A O 1
ATOM 642 N N . ALA A 1 85 ? 7.169 0.570 -8.495 1.00 94.81 85 ALA A N 1
ATOM 643 C CA . ALA A 1 85 ? 6.824 1.578 -9.494 1.00 94.81 85 ALA A CA 1
ATOM 644 C C . ALA A 1 85 ? 5.412 1.348 -10.062 1.00 94.81 85 ALA A C 1
ATOM 646 O O . ALA A 1 85 ? 4.637 2.299 -10.188 1.00 94.81 85 ALA A O 1
ATOM 647 N N . ALA A 1 86 ? 5.042 0.088 -10.324 1.00 94.38 86 ALA A N 1
ATOM 648 C CA . ALA A 1 86 ? 3.696 -0.274 -10.762 1.00 94.38 86 ALA A CA 1
ATOM 649 C C . ALA A 1 86 ? 2.627 0.150 -9.739 1.00 94.38 86 ALA A C 1
ATOM 651 O O . ALA A 1 86 ? 1.652 0.809 -10.109 1.00 94.38 86 ALA A O 1
ATOM 652 N N . LEU A 1 87 ? 2.841 -0.134 -8.450 1.00 94.94 87 LEU A N 1
ATOM 653 C CA . LEU A 1 87 ? 1.934 0.281 -7.375 1.00 94.94 87 LEU A CA 1
ATOM 654 C C . LEU A 1 87 ? 1.815 1.808 -7.280 1.00 94.94 87 LEU A C 1
ATOM 656 O O . LEU A 1 87 ? 0.704 2.339 -7.282 1.00 94.94 87 LEU A O 1
ATOM 660 N N . LEU A 1 88 ? 2.938 2.531 -7.250 1.00 96.62 88 LEU A N 1
ATOM 661 C CA . LEU A 1 88 ? 2.942 3.993 -7.119 1.00 96.62 88 LEU A CA 1
ATOM 662 C C . LEU A 1 88 ? 2.278 4.696 -8.307 1.00 96.62 88 LEU A C 1
ATOM 664 O O . LEU A 1 88 ? 1.597 5.700 -8.107 1.00 96.62 88 LEU A O 1
ATOM 668 N N . SER A 1 89 ? 2.380 4.140 -9.520 1.00 95.94 89 SER A N 1
ATOM 669 C CA . SER A 1 89 ? 1.704 4.692 -10.704 1.00 95.94 89 SER A CA 1
ATOM 670 C C . SER A 1 89 ? 0.176 4.764 -10.551 1.00 95.94 89 SER A C 1
ATOM 672 O O . SER A 1 89 ? -0.472 5.649 -11.111 1.00 95.94 89 SER A O 1
ATOM 674 N N . LYS A 1 90 ? -0.412 3.849 -9.770 1.00 95.94 90 LYS A N 1
ATOM 675 C CA . LYS A 1 90 ? -1.858 3.768 -9.521 1.00 95.94 90 LYS A CA 1
ATOM 676 C C . LYS A 1 90 ? -2.258 4.430 -8.212 1.00 95.94 90 LYS A C 1
ATOM 678 O O . LYS A 1 90 ? -3.305 5.075 -8.154 1.00 95.94 90 LYS A O 1
ATOM 683 N N . LEU A 1 91 ? -1.439 4.260 -7.177 1.00 96.94 91 LEU A N 1
ATOM 684 C CA . LEU A 1 91 ? -1.747 4.678 -5.813 1.00 96.94 91 LEU A CA 1
ATOM 685 C C . LEU A 1 91 ? -1.346 6.128 -5.515 1.00 96.94 91 LEU A C 1
ATOM 687 O O . LEU A 1 91 ? -1.938 6.742 -4.631 1.00 96.94 91 LEU A O 1
ATOM 691 N N . GLY A 1 92 ? -0.414 6.709 -6.276 1.00 96.06 92 GLY A N 1
ATOM 692 C CA . GLY A 1 92 ? 0.077 8.071 -6.041 1.00 96.06 92 GLY A CA 1
ATOM 693 C C . GLY A 1 92 ? -1.027 9.134 -6.059 1.00 96.06 92 GLY A C 1
ATOM 694 O O . GLY A 1 92 ? -1.018 10.049 -5.242 1.00 96.06 92 GLY A O 1
ATOM 695 N N . LYS A 1 93 ? -2.055 8.966 -6.904 1.00 96.25 93 LYS A N 1
ATOM 696 C CA . LYS A 1 93 ? -3.225 9.869 -6.946 1.00 96.25 93 LYS A CA 1
ATOM 697 C C . LYS A 1 93 ? -4.093 9.838 -5.679 1.00 96.25 93 LYS A C 1
ATOM 699 O O . LYS A 1 93 ? -4.911 10.730 -5.492 1.00 96.25 93 LYS A O 1
ATOM 704 N N . TYR A 1 94 ? -3.925 8.825 -4.828 1.00 96.50 94 TYR A N 1
ATOM 705 C CA . TYR A 1 94 ? -4.573 8.714 -3.518 1.00 96.50 94 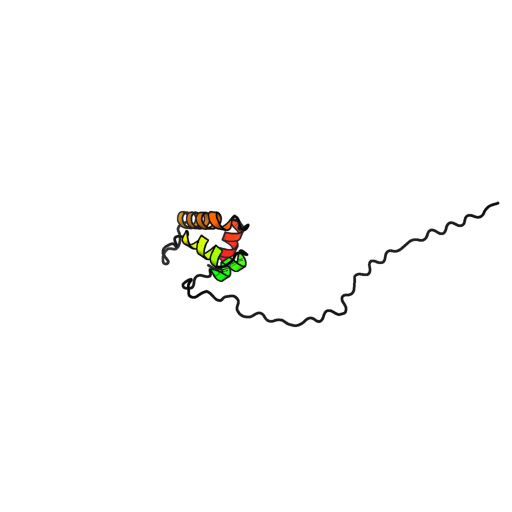TYR A CA 1
ATOM 706 C C . TYR A 1 94 ? -3.666 9.204 -2.376 1.00 96.50 94 TYR A C 1
ATOM 708 O O . TYR A 1 94 ? -3.981 8.993 -1.211 1.00 96.50 94 TYR A O 1
ATOM 716 N N . GLY A 1 95 ? -2.531 9.841 -2.692 1.00 96.56 95 GLY A N 1
ATOM 717 C CA . GLY A 1 95 ? -1.589 10.365 -1.699 1.00 96.56 95 GLY A CA 1
ATOM 718 C C . GLY A 1 95 ? -0.617 9.326 -1.135 1.00 96.56 95 GLY A C 1
ATOM 719 O O . GLY A 1 95 ? 0.102 9.619 -0.182 1.00 96.56 95 GLY A O 1
ATOM 720 N N . VAL A 1 96 ? -0.562 8.119 -1.709 1.00 97.50 96 VAL A N 1
ATOM 721 C CA . VAL A 1 96 ? 0.403 7.093 -1.296 1.00 97.50 96 VAL A CA 1
ATOM 722 C C . VAL A 1 96 ? 1.798 7.469 -1.795 1.00 97.50 96 VAL A C 1
ATOM 724 O O . VAL A 1 96 ? 2.035 7.535 -3.001 1.00 97.50 96 VAL A O 1
ATOM 727 N N . THR A 1 97 ? 2.727 7.687 -0.863 1.00 97.44 97 THR A N 1
ATOM 728 C CA . THR A 1 97 ? 4.140 7.941 -1.173 1.00 97.44 97 THR A CA 1
ATOM 729 C C . THR A 1 97 ? 4.944 6.649 -1.216 1.00 97.44 97 THR A C 1
ATOM 731 O O . THR A 1 97 ? 4.518 5.612 -0.700 1.00 97.44 97 THR A O 1
ATOM 734 N N . ASN A 1 98 ? 6.139 6.719 -1.804 1.00 96.38 98 ASN A N 1
ATOM 735 C CA . ASN A 1 98 ? 7.092 5.615 -1.789 1.00 96.38 98 ASN A CA 1
ATOM 736 C C . ASN A 1 98 ? 7.415 5.169 -0.354 1.00 96.38 98 ASN A C 1
ATOM 738 O O . ASN A 1 98 ? 7.322 3.989 -0.034 1.00 96.38 98 ASN A O 1
ATOM 742 N N . GLU A 1 99 ? 7.713 6.124 0.523 1.00 97.31 99 GLU A N 1
ATOM 743 C CA . GLU A 1 99 ? 8.107 5.872 1.911 1.00 97.31 99 GLU A CA 1
ATOM 744 C C . GLU A 1 99 ? 6.958 5.220 2.681 1.00 97.31 99 GLU A C 1
ATOM 746 O O . GLU A 1 99 ? 7.167 4.276 3.443 1.00 97.31 99 GLU A O 1
ATOM 751 N N . ARG A 1 100 ? 5.722 5.685 2.450 1.00 97.50 100 ARG A N 1
ATOM 752 C CA . ARG A 1 100 ? 4.535 5.115 3.088 1.00 97.50 100 ARG A CA 1
ATOM 753 C C . ARG A 1 100 ? 4.245 3.705 2.583 1.00 97.50 100 ARG A C 1
ATOM 755 O O . ARG A 1 100 ? 3.914 2.835 3.388 1.00 97.50 100 ARG A O 1
ATOM 762 N N . LEU A 1 101 ? 4.377 3.475 1.277 1.00 96.06 101 LEU A N 1
ATOM 763 C CA . LEU A 1 101 ? 4.202 2.155 0.678 1.00 96.06 101 LEU A CA 1
ATOM 764 C C . LEU A 1 101 ? 5.230 1.156 1.221 1.00 96.06 101 LEU A C 1
ATOM 766 O O . LEU A 1 101 ? 4.849 0.041 1.573 1.00 96.06 101 LEU A O 1
ATOM 770 N N . ASP A 1 102 ? 6.493 1.562 1.339 1.00 95.06 102 ASP A N 1
ATOM 771 C CA . ASP A 1 102 ? 7.561 0.738 1.912 1.00 95.06 102 ASP A CA 1
ATOM 772 C C . ASP A 1 102 ? 7.299 0.411 3.375 1.00 95.06 102 ASP A C 1
ATOM 774 O O . ASP A 1 102 ? 7.345 -0.754 3.769 1.00 95.06 102 ASP A O 1
ATOM 778 N N . GLN A 1 103 ? 6.981 1.429 4.176 1.00 96.50 103 GLN A N 1
ATOM 779 C CA . GLN A 1 103 ? 6.695 1.263 5.595 1.00 96.50 103 GLN A CA 1
ATOM 780 C C . GLN A 1 103 ? 5.581 0.235 5.821 1.00 96.50 103 GLN A C 1
ATOM 782 O O . GLN A 1 103 ? 5.733 -0.674 6.634 1.00 96.50 103 GLN A O 1
ATOM 787 N N . VAL A 1 104 ? 4.462 0.377 5.105 1.00 95.38 104 VAL A N 1
ATOM 788 C CA . VAL A 1 104 ? 3.308 -0.514 5.266 1.00 95.38 104 VAL A CA 1
ATOM 789 C C . VAL A 1 104 ? 3.598 -1.905 4.706 1.00 95.38 104 VAL A C 1
ATOM 791 O O . VAL A 1 104 ? 3.281 -2.894 5.359 1.00 95.38 104 VAL A O 1
ATOM 794 N N . SER A 1 105 ? 4.215 -2.008 3.527 1.00 90.06 105 SER A N 1
ATOM 795 C CA . SER A 1 105 ? 4.483 -3.312 2.905 1.00 90.06 105 SER A CA 1
ATOM 796 C C . SER A 1 105 ? 5.460 -4.142 3.734 1.00 90.06 105 SER A C 1
ATOM 798 O O . SER A 1 105 ? 5.233 -5.332 3.902 1.00 90.06 105 SER A O 1
ATOM 800 N N . ASN A 1 106 ? 6.504 -3.522 4.293 1.00 90.50 106 ASN A N 1
ATOM 801 C CA . ASN A 1 106 ? 7.480 -4.213 5.139 1.00 90.50 106 ASN A CA 1
ATOM 802 C C . ASN A 1 106 ? 6.896 -4.655 6.485 1.00 90.50 106 ASN A C 1
ATOM 804 O O . ASN A 1 106 ? 7.391 -5.610 7.065 1.00 90.50 106 ASN A O 1
ATOM 808 N N . TYR A 1 107 ? 5.860 -3.980 6.986 1.00 91.88 107 TYR A N 1
ATOM 809 C CA . TYR A 1 107 ? 5.191 -4.383 8.223 1.00 91.88 107 TYR A CA 1
ATOM 810 C C . TYR A 1 107 ? 4.389 -5.688 8.067 1.00 91.88 107 TYR A C 1
ATOM 812 O O . TYR A 1 107 ? 4.269 -6.447 9.023 1.00 91.88 107 TYR A O 1
ATOM 820 N N . TYR A 1 108 ? 3.842 -5.952 6.876 1.00 86.69 108 TYR A N 1
ATOM 821 C CA . TYR A 1 108 ? 2.984 -7.113 6.594 1.00 86.69 108 TYR A CA 1
ATOM 822 C C . TYR A 1 108 ? 3.682 -8.241 5.818 1.00 86.69 108 TYR A C 1
ATOM 824 O O . TYR A 1 108 ? 3.013 -9.159 5.341 1.00 86.69 108 TYR A O 1
ATOM 832 N N . ARG A 1 109 ? 4.998 -8.143 5.637 1.00 77.19 109 ARG A N 1
ATOM 833 C CA . ARG A 1 109 ? 5.817 -9.101 4.896 1.00 77.19 109 ARG A CA 1
ATOM 834 C C . ARG A 1 109 ? 6.579 -10.004 5.849 1.00 77.19 109 ARG A C 1
ATOM 836 O O . ARG A 1 109 ? 6.705 -11.194 5.498 1.00 77.19 109 ARG A O 1
#

Radius of gyration: 28.02 Å; Cα contacts (8 Å, |Δi|>4): 72; chains: 1; bounding box: 34×92×54 Å

Solvent-accessible surface area (backbone atoms only — not comparable to full-atom values): 7171 Å² total; per-residue (Å²): 138,85,87,81,86,83,80,84,81,81,80,77,82,74,79,74,74,78,76,74,81,81,74,82,82,75,94,79,85,88,80,84,88,76,72,55,49,78,91,50,74,76,39,57,54,47,51,47,14,56,76,64,74,44,54,46,66,60,44,50,59,29,47,70,64,41,70,83,48,55,87,90,75,49,59,54,73,67,52,50,51,51,29,49,51,39,35,43,74,58,39,38,87,73,71,45,44,72,70,56,50,48,58,50,51,65,74,78,106

Sequence (109 aa):
MRLFFTVMFLAAFSTHAQNRSGLTRIPVVFSGGHETDPRDHGRPVVLIAGALGVSPEVFRDAFRGVHPADPERGPVPAEAQANKAALLSKLGKYGVTNERLDQVSNYYR